Prot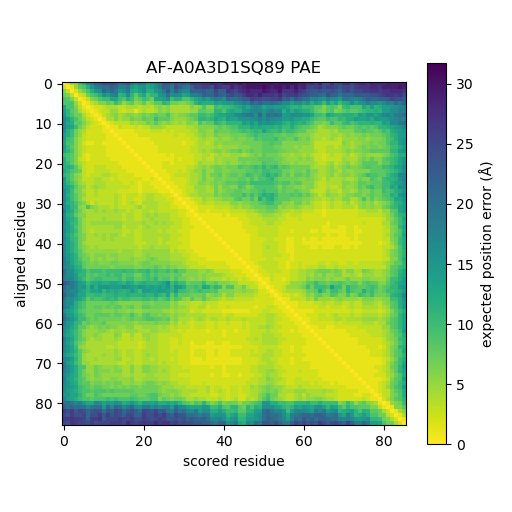ein AF-A0A3D1SQ89-F1 (afdb_monomer)

Secondary structure (DSSP, 8-state):
----PPPPSS--HHHHHHHHHHTT-TT--SPPPPHHHHHHHHHHHTS--BTTTTB-TTTT-PPPHHHHHHHHHHHHTT--------

pLDDT: mean 85.37, std 13.68, range [32.78, 95.88]

Nearest PDB structures (foldseek):
  8iue-assembly1_W  T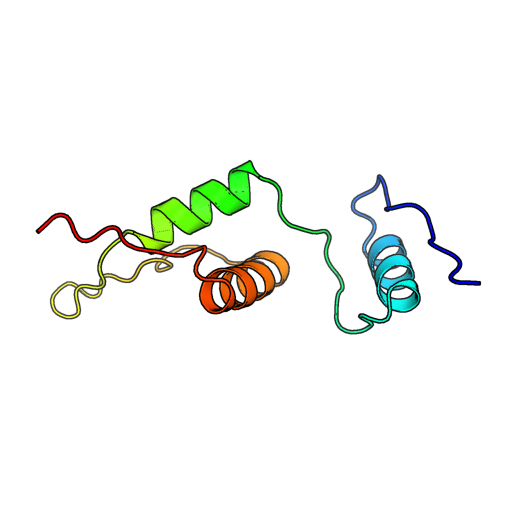M=3.473E-01  e=7.913E+00  Homo sapiens

Sequence (86 aa):
QVSTLQRPISDDPEAWRTYWNTQGWPWRTEPEISEKQKDYLKIRYCIAPDYGQDSYPFQNITLSRADIEWLIVAYKDGLLTVRSFS

Mean predicted aligned error: 6.96 Å

Structure (mmCIF, N/CA/C/O backbone):
data_AF-A0A3D1SQ89-F1
#
_entry.id   AF-A0A3D1SQ89-F1
#
loop_
_atom_site.group_PDB
_atom_site.id
_atom_site.type_symbol
_atom_site.label_atom_id
_atom_site.label_alt_id
_atom_site.label_comp_id
_atom_site.label_asym_id
_atom_site.label_entity_id
_atom_site.label_seq_id
_atom_site.pdbx_PDB_ins_code
_atom_site.Cartn_x
_atom_site.Cartn_y
_atom_site.Cartn_z
_atom_site.occupancy
_atom_site.B_iso_or_equiv
_atom_site.auth_seq_id
_atom_site.auth_comp_id
_atom_site.auth_asym_id
_atom_site.auth_atom_id
_atom_site.pdbx_PDB_model_num
ATOM 1 N N . GLN A 1 1 ? 7.467 -18.255 -24.624 1.00 32.78 1 GLN A N 1
ATOM 2 C CA . GLN A 1 1 ? 8.645 -18.006 -23.770 1.00 32.78 1 GLN A CA 1
ATOM 3 C C . GLN A 1 1 ? 8.443 -16.635 -23.142 1.00 32.78 1 GLN A C 1
ATOM 5 O O . GLN A 1 1 ? 8.404 -15.662 -23.881 1.00 32.78 1 GLN A O 1
ATOM 10 N N . VAL A 1 2 ? 8.149 -16.559 -21.842 1.00 43.06 2 VAL A N 1
ATOM 11 C CA . VAL A 1 2 ? 7.954 -15.272 -21.154 1.00 43.06 2 VAL A CA 1
ATOM 12 C C . VAL A 1 2 ? 9.326 -14.674 -20.865 1.00 43.06 2 VAL A C 1
ATOM 14 O O . VAL A 1 2 ? 10.075 -15.191 -20.044 1.00 43.06 2 VAL A O 1
ATOM 17 N N . SER A 1 3 ? 9.689 -13.633 -21.608 1.00 48.16 3 SER A N 1
ATOM 18 C CA . SER A 1 3 ? 10.910 -12.866 -21.376 1.00 48.16 3 SER A CA 1
ATOM 19 C C . SER A 1 3 ? 10.732 -12.050 -20.098 1.00 48.16 3 SER A C 1
ATOM 21 O O . SER A 1 3 ? 10.212 -10.939 -20.132 1.00 48.16 3 SER A O 1
ATOM 23 N N . THR A 1 4 ? 11.106 -12.611 -18.951 1.00 57.28 4 THR A N 1
ATOM 24 C CA . THR A 1 4 ? 11.130 -11.878 -17.683 1.00 57.28 4 THR A CA 1
ATOM 25 C C . THR A 1 4 ? 12.295 -10.891 -17.720 1.00 57.28 4 THR A C 1
ATOM 27 O O . THR A 1 4 ? 13.442 -11.282 -17.498 1.00 57.28 4 THR A O 1
ATOM 30 N N . LEU A 1 5 ? 12.022 -9.621 -18.038 1.00 67.94 5 LEU A N 1
ATOM 31 C CA . LEU A 1 5 ? 12.990 -8.553 -17.791 1.00 67.94 5 LEU A CA 1
ATOM 32 C C . LEU A 1 5 ? 13.340 -8.532 -16.300 1.00 67.94 5 LEU A C 1
ATOM 34 O O . LEU A 1 5 ? 12.479 -8.734 -15.444 1.00 67.94 5 LEU A O 1
ATOM 38 N N . GLN A 1 6 ? 14.617 -8.311 -16.002 1.00 76.94 6 GLN A N 1
ATOM 39 C CA . GLN A 1 6 ? 15.111 -8.200 -14.636 1.00 76.94 6 GLN A CA 1
ATOM 40 C C . GLN A 1 6 ? 14.465 -6.994 -13.940 1.00 76.94 6 GLN A C 1
ATOM 42 O O . GLN A 1 6 ? 14.277 -5.941 -14.552 1.00 76.94 6 GLN A O 1
ATOM 47 N N . ARG A 1 7 ? 14.134 -7.153 -12.653 1.00 83.88 7 ARG A N 1
ATOM 48 C CA . ARG A 1 7 ? 13.605 -6.077 -11.806 1.00 83.88 7 ARG A CA 1
ATOM 49 C C . ARG A 1 7 ? 14.549 -4.861 -11.851 1.00 83.88 7 ARG A C 1
ATOM 51 O O . ARG A 1 7 ? 15.753 -5.053 -11.649 1.00 83.88 7 ARG A O 1
ATOM 58 N N . PRO A 1 8 ? 14.038 -3.637 -12.078 1.00 85.50 8 PRO A N 1
ATOM 59 C CA . PRO A 1 8 ? 14.849 -2.429 -12.009 1.00 85.50 8 PRO A CA 1
ATOM 60 C C . PRO A 1 8 ? 15.519 -2.286 -10.637 1.00 85.50 8 PRO A C 1
ATOM 62 O O . PRO A 1 8 ? 14.919 -2.582 -9.604 1.00 85.50 8 PRO A O 1
ATOM 65 N N . ILE A 1 9 ? 16.780 -1.851 -10.639 1.00 80.88 9 ILE A N 1
ATOM 66 C CA . ILE A 1 9 ? 17.564 -1.590 -9.418 1.00 80.88 9 ILE A CA 1
ATOM 67 C C . ILE A 1 9 ? 17.524 -0.092 -9.059 1.00 80.88 9 ILE A C 1
ATOM 69 O O . ILE A 1 9 ? 17.800 0.279 -7.924 1.00 80.88 9 ILE A O 1
ATOM 73 N N . SER A 1 10 ? 17.165 0.767 -10.016 1.00 81.81 10 SER A N 1
ATOM 74 C CA . SER A 1 10 ? 16.971 2.204 -9.823 1.00 81.81 10 SER A CA 1
ATOM 75 C C . SER A 1 10 ? 15.502 2.551 -9.567 1.00 81.81 10 SER A C 1
ATOM 77 O O . SER A 1 10 ? 14.591 1.821 -9.962 1.00 81.81 10 SER A O 1
ATOM 79 N N . ASP A 1 11 ? 15.272 3.728 -8.988 1.00 79.19 11 ASP A N 1
ATOM 80 C CA . ASP A 1 11 ? 13.944 4.342 -8.857 1.00 79.19 11 ASP A CA 1
ATOM 81 C C . ASP A 1 11 ? 13.503 5.069 -10.144 1.00 79.19 11 ASP A C 1
ATOM 83 O O . ASP A 1 11 ? 12.683 5.981 -10.099 1.00 79.19 11 ASP A O 1
ATOM 87 N N . ASP A 1 12 ? 14.058 4.693 -11.303 1.00 86.44 12 ASP A N 1
ATOM 88 C CA . ASP A 1 12 ? 13.704 5.292 -12.591 1.00 86.44 12 ASP A CA 1
ATOM 89 C C . ASP A 1 12 ? 12.267 4.899 -12.993 1.00 86.44 12 ASP A C 1
ATOM 91 O O . ASP A 1 12 ? 12.004 3.717 -13.256 1.00 86.44 12 ASP A O 1
ATOM 95 N N . PRO A 1 13 ? 11.326 5.860 -13.081 1.00 85.25 13 PRO A N 1
ATOM 96 C CA . PRO A 1 13 ? 9.939 5.569 -13.428 1.00 85.25 13 PRO A CA 1
ATOM 97 C C . PRO A 1 13 ? 9.776 4.918 -14.808 1.00 85.25 13 PRO A C 1
ATOM 99 O O . PRO A 1 13 ? 8.857 4.119 -15.007 1.00 85.25 13 PRO A O 1
ATOM 102 N N . GLU A 1 14 ? 10.648 5.224 -15.776 1.00 88.44 14 GLU A N 1
ATOM 103 C CA . GLU A 1 14 ? 10.556 4.646 -17.120 1.00 88.44 14 GLU A CA 1
ATOM 104 C C . GLU A 1 14 ? 10.992 3.175 -17.136 1.00 88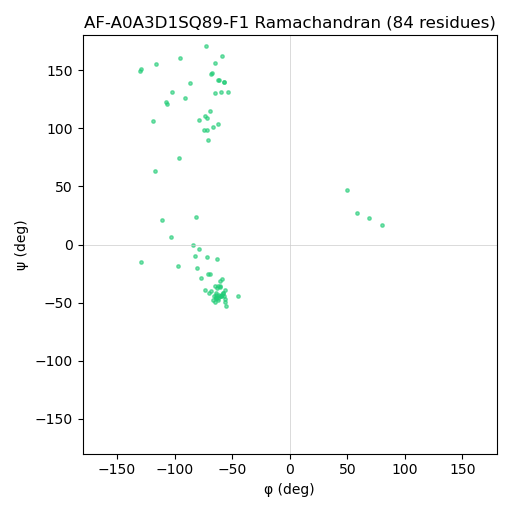.44 14 GLU A C 1
ATOM 106 O O . GLU A 1 14 ? 10.335 2.332 -17.767 1.00 88.44 14 GLU A O 1
ATOM 111 N N . ALA A 1 15 ? 12.038 2.843 -16.375 1.00 89.94 15 ALA A N 1
ATOM 112 C CA . ALA A 1 15 ? 12.455 1.466 -16.149 1.00 89.94 15 ALA A CA 1
ATOM 113 C C . ALA A 1 15 ? 11.339 0.640 -15.484 1.00 89.94 15 ALA A C 1
ATOM 115 O O . ALA A 1 15 ? 11.033 -0.463 -15.947 1.00 89.94 15 ALA A O 1
ATOM 116 N N . TRP A 1 16 ? 10.668 1.186 -14.462 1.00 89.31 16 TRP A N 1
ATOM 117 C CA . TRP A 1 16 ? 9.528 0.527 -13.809 1.00 89.31 16 TRP A CA 1
ATOM 118 C C . TRP A 1 16 ? 8.335 0.347 -14.740 1.00 89.31 16 TRP A C 1
ATOM 120 O O . TRP A 1 16 ? 7.763 -0.743 -14.798 1.00 89.31 16 TRP A O 1
ATOM 130 N N . ARG A 1 17 ? 7.992 1.366 -15.534 1.00 89.12 17 ARG A N 1
ATOM 131 C CA . ARG A 1 17 ? 6.917 1.264 -16.530 1.00 89.12 17 ARG A CA 1
ATOM 132 C C . ARG A 1 17 ? 7.196 0.159 -17.551 1.00 89.12 17 ARG A C 1
ATOM 134 O O . ARG A 1 17 ? 6.307 -0.626 -17.877 1.00 89.12 17 ARG A O 1
ATOM 141 N N . THR A 1 18 ? 8.429 0.079 -18.048 1.00 91.25 18 THR A N 1
ATOM 142 C CA . THR A 1 18 ? 8.844 -0.954 -19.009 1.00 91.25 18 THR A CA 1
ATOM 143 C C . THR A 1 18 ? 8.773 -2.345 -18.387 1.00 91.25 18 THR A C 1
ATOM 145 O O . THR A 1 18 ? 8.195 -3.255 -18.985 1.00 91.25 18 THR A O 1
ATOM 148 N N . TYR A 1 19 ? 9.283 -2.497 -17.162 1.00 91.00 19 TYR A N 1
ATOM 149 C CA . TYR A 1 19 ? 9.196 -3.745 -16.410 1.00 91.00 19 TYR A CA 1
ATOM 150 C C . TYR A 1 19 ? 7.738 -4.205 -16.267 1.00 91.00 19 TYR A C 1
ATOM 152 O O . TYR A 1 19 ? 7.395 -5.308 -16.697 1.00 91.00 19 TYR A O 1
ATOM 160 N N . TRP A 1 20 ? 6.846 -3.345 -15.774 1.00 90.56 20 TRP A N 1
ATOM 161 C CA . TRP A 1 20 ? 5.444 -3.707 -15.568 1.00 90.56 20 TRP A CA 1
ATOM 162 C C . TRP A 1 20 ? 4.675 -4.010 -16.852 1.00 90.56 20 TRP A C 1
ATOM 164 O O . TRP A 1 20 ? 3.877 -4.950 -16.871 1.00 90.56 20 TRP A O 1
ATOM 174 N N . ASN A 1 21 ? 4.963 -3.297 -17.945 1.00 91.12 21 ASN A N 1
ATOM 175 C CA . ASN A 1 21 ? 4.421 -3.626 -19.263 1.00 91.12 21 ASN A CA 1
ATOM 176 C C . ASN A 1 21 ? 4.780 -5.060 -19.676 1.00 91.12 21 ASN A C 1
ATOM 178 O O . ASN A 1 21 ? 3.912 -5.801 -20.132 1.00 91.12 21 ASN A O 1
ATOM 182 N N . THR A 1 22 ? 6.033 -5.482 -19.470 1.00 90.62 22 THR A N 1
ATOM 183 C CA . THR A 1 22 ? 6.456 -6.856 -19.802 1.00 90.62 22 THR A CA 1
ATOM 184 C C . THR A 1 22 ? 5.876 -7.926 -18.881 1.00 90.62 22 THR A C 1
ATOM 186 O O . THR A 1 22 ? 5.690 -9.058 -19.320 1.00 90.62 22 THR A O 1
ATOM 189 N N . GLN A 1 23 ? 5.526 -7.571 -17.641 1.00 87.94 23 GLN A N 1
ATOM 190 C CA . GLN A 1 23 ? 4.804 -8.453 -16.713 1.00 87.94 23 GLN A CA 1
ATOM 191 C C . GLN A 1 23 ? 3.291 -8.525 -16.998 1.00 87.94 23 GLN A C 1
ATOM 193 O O . GLN A 1 23 ? 2.580 -9.286 -16.347 1.00 87.94 23 GLN A O 1
ATOM 198 N N . GLY A 1 24 ? 2.778 -7.751 -17.962 1.00 89.88 24 GLY A N 1
ATOM 199 C CA . GLY A 1 24 ? 1.351 -7.713 -18.289 1.00 89.88 24 GLY A CA 1
ATOM 200 C C . GLY A 1 24 ? 0.511 -6.840 -17.350 1.00 89.88 24 GLY A C 1
ATOM 201 O O . GLY A 1 24 ? -0.714 -6.954 -17.352 1.00 89.88 24 GLY A O 1
ATOM 202 N N . TRP A 1 25 ? 1.139 -5.948 -16.578 1.00 88.31 25 TRP A N 1
ATOM 203 C CA . TRP A 1 25 ? 0.470 -4.994 -15.683 1.00 88.31 25 TRP A CA 1
ATOM 204 C C . TRP A 1 25 ? 0.742 -3.545 -16.110 1.00 88.31 25 TRP A C 1
ATOM 206 O O . TRP A 1 25 ? 1.333 -2.778 -15.351 1.00 88.31 25 TRP A O 1
ATOM 216 N N . PRO A 1 26 ? 0.300 -3.123 -17.311 1.00 88.69 26 PRO A N 1
ATOM 217 C CA . PRO A 1 26 ? 0.653 -1.823 -17.894 1.00 88.69 26 PRO A CA 1
ATOM 218 C C . PRO A 1 26 ? 0.152 -0.608 -17.098 1.00 88.69 26 PRO A C 1
ATOM 220 O O . PRO A 1 26 ? 0.556 0.522 -17.357 1.00 88.69 26 PRO A O 1
ATOM 223 N N . TRP A 1 27 ? -0.745 -0.819 -16.133 1.00 84.75 27 TRP A N 1
ATOM 224 C CA . TRP A 1 27 ? -1.250 0.226 -15.244 1.00 84.75 27 TRP A CA 1
ATOM 225 C C . TRP A 1 27 ? -0.324 0.532 -14.061 1.00 84.75 27 TRP A C 1
ATOM 227 O O . TRP A 1 27 ? -0.578 1.506 -13.353 1.00 84.75 27 TRP A O 1
ATOM 237 N N . ARG A 1 28 ? 0.713 -0.279 -13.817 1.00 88.81 28 ARG A N 1
ATOM 238 C CA . ARG A 1 28 ? 1.681 -0.030 -12.746 1.00 88.81 28 ARG A CA 1
ATOM 239 C C . ARG A 1 28 ? 2.808 0.884 -13.210 1.00 88.81 28 ARG A C 1
ATOM 241 O O . ARG A 1 28 ? 3.340 0.741 -14.308 1.00 88.81 28 ARG A O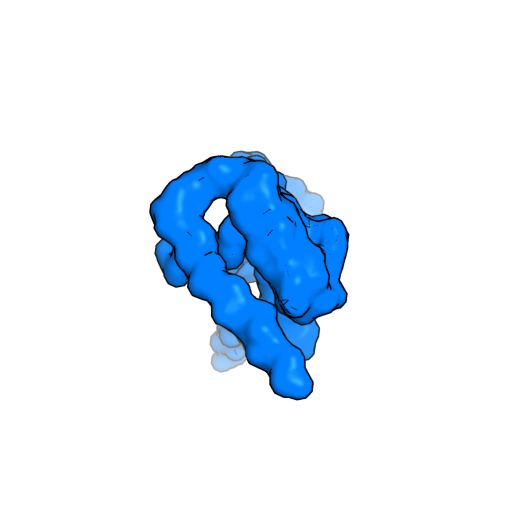 1
ATOM 248 N N . THR A 1 29 ? 3.192 1.803 -12.329 1.00 83.25 29 THR A N 1
ATOM 249 C CA . THR A 1 29 ? 4.240 2.806 -12.585 1.00 83.25 29 THR A CA 1
ATOM 250 C C . THR A 1 29 ? 5.304 2.869 -11.492 1.00 83.25 29 THR A C 1
ATOM 252 O O . THR A 1 29 ? 6.357 3.451 -11.717 1.00 83.25 29 THR A O 1
ATOM 255 N N . GLU A 1 30 ? 5.047 2.279 -10.325 1.00 85.81 30 GLU A N 1
ATOM 256 C CA . GLU A 1 30 ? 5.914 2.336 -9.141 1.00 85.81 30 GLU A CA 1
ATOM 257 C C . GLU A 1 30 ? 6.446 0.939 -8.784 1.00 85.81 30 GLU A C 1
ATOM 259 O O . GLU A 1 30 ? 5.808 -0.061 -9.137 1.00 85.81 30 GLU A O 1
ATOM 264 N N . PRO A 1 31 ? 7.592 0.833 -8.086 1.00 88.44 31 PRO A N 1
ATOM 265 C CA . PRO A 1 31 ? 8.025 -0.421 -7.483 1.00 88.44 31 PRO A CA 1
ATOM 266 C C . PRO A 1 31 ? 6.998 -0.967 -6.488 1.00 88.44 31 PRO A C 1
ATOM 268 O O . PRO A 1 31 ? 6.161 -0.253 -5.941 1.00 88.44 31 PRO A O 1
ATOM 271 N N . GLU A 1 32 ? 7.122 -2.254 -6.182 1.00 87.94 32 GLU A N 1
ATOM 272 C CA . GLU A 1 32 ? 6.459 -2.828 -5.013 1.00 87.94 32 GLU A CA 1
ATOM 273 C C . GLU A 1 32 ? 6.970 -2.165 -3.728 1.00 87.94 32 GLU A C 1
ATOM 275 O O . GLU A 1 32 ? 8.168 -1.903 -3.582 1.00 87.94 32 GLU A O 1
ATOM 280 N N . ILE A 1 33 ? 6.068 -1.944 -2.770 1.00 92.12 33 ILE A N 1
ATOM 281 C CA . ILE A 1 33 ? 6.426 -1.343 -1.485 1.00 92.12 33 ILE A CA 1
ATOM 282 C C . ILE A 1 33 ? 7.325 -2.265 -0.646 1.00 92.12 33 ILE A C 1
ATOM 284 O O . ILE A 1 33 ? 7.210 -3.494 -0.681 1.00 92.12 33 ILE A O 1
ATOM 288 N N . SER A 1 34 ? 8.217 -1.658 0.142 1.00 92.50 34 SER A N 1
ATOM 289 C CA . SER A 1 34 ? 9.128 -2.381 1.041 1.00 92.50 34 SER A CA 1
ATOM 290 C C . SER A 1 34 ? 8.385 -3.120 2.163 1.00 92.50 34 SER A C 1
ATOM 292 O O . SER A 1 34 ? 7.304 -2.701 2.572 1.00 92.50 34 SER A O 1
ATOM 294 N N . GLU A 1 35 ? 8.987 -4.169 2.737 1.00 93.06 35 GLU A N 1
ATOM 295 C CA . GLU A 1 35 ? 8.411 -4.875 3.900 1.00 93.06 35 GLU A CA 1
ATOM 296 C C . GLU A 1 35 ? 8.135 -3.934 5.081 1.00 93.06 35 GLU A C 1
ATOM 298 O O . GLU A 1 35 ? 7.070 -3.996 5.689 1.00 93.06 35 GLU A O 1
ATOM 303 N N . LYS A 1 36 ? 9.030 -2.970 5.335 1.00 95.62 36 LYS A N 1
ATOM 304 C CA . LYS A 1 36 ? 8.824 -1.940 6.365 1.00 95.62 36 LYS A CA 1
ATOM 305 C C . LYS A 1 36 ? 7.545 -1.132 6.122 1.00 95.62 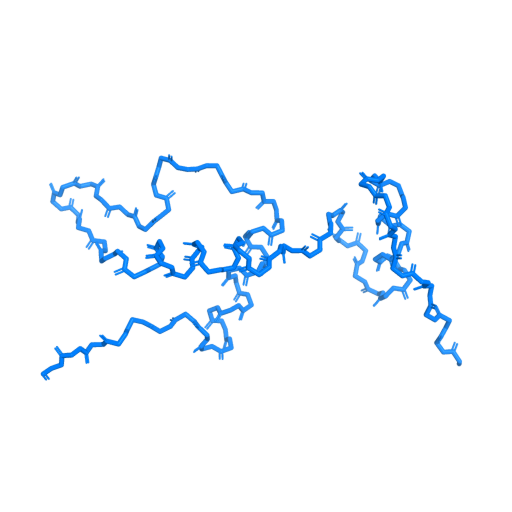36 LYS A C 1
ATOM 307 O O . LYS A 1 36 ? 6.819 -0.835 7.068 1.00 95.62 36 LYS A O 1
ATOM 312 N N . GLN A 1 37 ? 7.275 -0.778 4.866 1.00 95.75 37 GLN A N 1
ATOM 313 C CA . GLN A 1 37 ? 6.066 -0.047 4.492 1.00 95.75 37 GLN A CA 1
ATOM 314 C C . GLN A 1 37 ? 4.821 -0.933 4.633 1.00 95.75 37 GLN A C 1
ATOM 316 O O . GLN A 1 37 ? 3.825 -0.485 5.193 1.00 95.75 37 GLN A O 1
ATOM 321 N N . LYS A 1 38 ? 4.890 -2.209 4.223 1.00 95.50 38 LYS A N 1
ATOM 322 C CA . LYS A 1 38 ? 3.803 -3.182 4.440 1.00 95.50 38 LYS A CA 1
ATOM 323 C C . LYS A 1 38 ? 3.446 -3.293 5.920 1.00 95.50 38 LYS A C 1
ATOM 325 O O . LYS A 1 38 ? 2.272 -3.243 6.272 1.00 95.50 38 LYS A O 1
ATOM 330 N N . ASP A 1 39 ? 4.442 -3.410 6.792 1.00 94.94 39 ASP A N 1
ATOM 331 C CA . ASP A 1 39 ? 4.221 -3.529 8.234 1.00 94.94 39 ASP A CA 1
ATOM 332 C C . ASP A 1 39 ? 3.667 -2.243 8.846 1.00 94.94 39 ASP A C 1
ATOM 334 O O . ASP A 1 39 ? 2.735 -2.301 9.649 1.00 94.94 39 ASP A O 1
ATOM 338 N N . TYR A 1 40 ? 4.157 -1.079 8.410 1.00 95.81 40 TYR A N 1
ATOM 339 C CA . TYR A 1 40 ? 3.565 0.205 8.782 1.00 95.81 40 TYR A CA 1
ATOM 340 C C . TYR A 1 40 ? 2.075 0.263 8.419 1.00 95.81 40 TYR A C 1
ATOM 342 O O . TYR A 1 40 ? 1.244 0.571 9.273 1.00 95.81 40 TYR A O 1
ATOM 350 N N . LEU A 1 41 ? 1.714 -0.102 7.185 1.00 95.88 41 LEU A N 1
ATOM 351 C CA . LEU A 1 41 ? 0.326 -0.106 6.722 1.00 95.88 41 LEU A CA 1
ATOM 352 C C . LEU A 1 41 ? -0.554 -1.103 7.492 1.00 95.88 41 LEU A C 1
ATOM 354 O O . LEU A 1 41 ? -1.692 -0.766 7.816 1.00 95.88 41 LEU A O 1
ATOM 358 N N . LYS A 1 42 ? -0.038 -2.287 7.853 1.00 94.56 42 LYS A N 1
ATOM 359 C CA . LYS A 1 42 ? -0.754 -3.247 8.719 1.00 94.56 42 LYS A CA 1
ATOM 360 C C . LYS A 1 42 ? -1.024 -2.668 10.105 1.00 94.56 42 LYS A C 1
ATOM 362 O O . LYS A 1 42 ? -2.143 -2.766 10.594 1.00 94.56 42 LYS A O 1
ATOM 367 N N . ILE A 1 43 ? -0.020 -2.045 10.727 1.00 93.06 43 ILE A N 1
ATOM 368 C CA . ILE A 1 43 ? -0.166 -1.413 12.047 1.00 93.06 43 ILE A CA 1
ATOM 369 C C . ILE A 1 43 ? -1.222 -0.308 11.986 1.00 93.06 43 ILE A C 1
ATOM 371 O O . ILE A 1 43 ? -2.086 -0.237 12.856 1.00 93.06 43 ILE A O 1
ATOM 375 N N . ARG A 1 44 ? -1.188 0.522 10.936 1.00 94.00 44 ARG A N 1
ATOM 376 C CA . ARG A 1 44 ? -2.197 1.562 10.704 1.00 94.00 44 ARG A CA 1
ATOM 377 C C . ARG A 1 44 ? -3.593 0.968 10.527 1.00 94.00 44 ARG A C 1
ATOM 379 O O . ARG A 1 44 ? -4.522 1.466 11.149 1.00 94.00 44 ARG A O 1
ATOM 386 N N . TYR A 1 45 ? -3.731 -0.115 9.760 1.00 92.94 45 TYR A N 1
ATOM 387 C CA . TYR A 1 45 ? -5.004 -0.816 9.553 1.00 92.94 45 TYR A CA 1
ATOM 388 C C . TYR A 1 45 ? -5.640 -1.330 10.857 1.00 92.94 45 TYR A C 1
ATOM 390 O O . TYR A 1 45 ? -6.861 -1.390 10.958 1.00 92.94 45 TYR A O 1
ATOM 398 N N . CYS A 1 46 ? -4.836 -1.664 11.873 1.00 90.06 46 CYS A N 1
ATOM 399 C CA . CYS A 1 46 ? -5.333 -2.112 13.178 1.00 90.06 46 CYS A CA 1
ATOM 400 C C . CYS A 1 46 ? -5.974 -1.002 14.030 1.00 90.06 46 CYS A C 1
ATOM 402 O O . CYS A 1 46 ? -6.580 -1.312 15.055 1.00 90.06 46 CYS A O 1
ATOM 404 N N . ILE A 1 47 ? -5.839 0.272 13.653 1.00 89.50 47 ILE A N 1
ATOM 405 C CA . ILE A 1 47 ? -6.494 1.378 14.356 1.00 89.50 47 ILE A CA 1
ATOM 406 C C . ILE A 1 47 ? -7.988 1.310 14.037 1.00 89.50 47 ILE A C 1
ATOM 408 O O . ILE A 1 47 ? -8.398 1.577 12.909 1.00 89.50 47 ILE A O 1
ATOM 412 N N . ALA A 1 48 ? -8.802 0.934 15.024 1.00 86.31 48 ALA A N 1
ATOM 413 C CA . ALA A 1 48 ? -10.246 0.868 14.851 1.00 86.31 48 ALA A CA 1
ATOM 414 C C . ALA A 1 48 ? -10.798 2.256 14.474 1.00 86.31 48 ALA A C 1
ATOM 416 O O . ALA A 1 48 ? -10.444 3.239 15.133 1.00 86.31 48 ALA A O 1
ATOM 417 N N . PRO A 1 49 ? -11.642 2.355 13.433 1.00 89.12 49 PRO A N 1
ATOM 418 C CA . PRO A 1 49 ? -12.272 3.619 13.098 1.00 89.12 49 PRO A CA 1
ATOM 419 C C . PRO A 1 49 ? -13.216 4.052 14.228 1.00 89.12 49 PRO A C 1
ATOM 421 O O . PRO A 1 49 ? -14.053 3.266 14.674 1.00 89.12 49 PRO A O 1
ATOM 424 N N . ASP A 1 50 ? -13.090 5.303 14.666 1.00 89.31 50 ASP A N 1
ATOM 425 C CA . ASP A 1 50 ? -13.991 5.938 15.631 1.00 89.31 50 ASP A CA 1
ATOM 426 C C . ASP A 1 50 ? -14.661 7.143 14.964 1.00 89.31 50 ASP A C 1
ATOM 428 O O . ASP A 1 50 ? -14.044 8.188 14.752 1.00 89.31 50 ASP A O 1
ATOM 432 N N . TYR A 1 51 ? -15.945 6.990 14.639 1.00 83.94 51 TYR A N 1
ATOM 433 C CA . TYR A 1 51 ? -16.748 8.025 13.986 1.00 83.94 51 TYR A CA 1
ATOM 434 C C . TYR A 1 51 ? -17.039 9.228 14.892 1.00 83.94 51 TYR A C 1
ATOM 436 O O . TYR A 1 51 ? -17.289 10.318 14.387 1.00 83.94 51 TYR A O 1
ATOM 444 N N . GLY A 1 52 ? -17.027 9.046 16.217 1.00 88.88 52 GLY A N 1
ATOM 445 C CA . GLY A 1 52 ? -17.253 10.127 17.177 1.00 88.88 52 GLY A CA 1
ATOM 446 C C . GLY A 1 52 ? -16.027 11.022 17.350 1.00 88.88 52 GLY A C 1
ATOM 447 O O . GLY A 1 52 ? -16.172 12.210 17.633 1.00 88.88 52 GLY A O 1
ATOM 448 N N . GLN A 1 53 ? -14.833 10.461 17.148 1.00 85.75 53 GLN A N 1
ATOM 449 C CA . GLN A 1 53 ? -13.554 11.175 17.233 1.00 85.75 53 GLN A CA 1
ATOM 450 C C . GLN A 1 53 ? -12.945 11.507 15.863 1.00 85.75 53 GLN A C 1
ATOM 452 O O . GLN A 1 53 ? -11.822 12.003 15.817 1.00 85.75 53 GLN A O 1
ATOM 457 N N . ASP A 1 54 ? -13.670 11.239 14.769 1.00 86.56 54 ASP A N 1
ATOM 458 C CA . ASP A 1 54 ? -13.189 11.389 13.389 1.00 86.56 54 ASP A CA 1
ATOM 459 C C . ASP A 1 54 ? -11.822 10.715 13.189 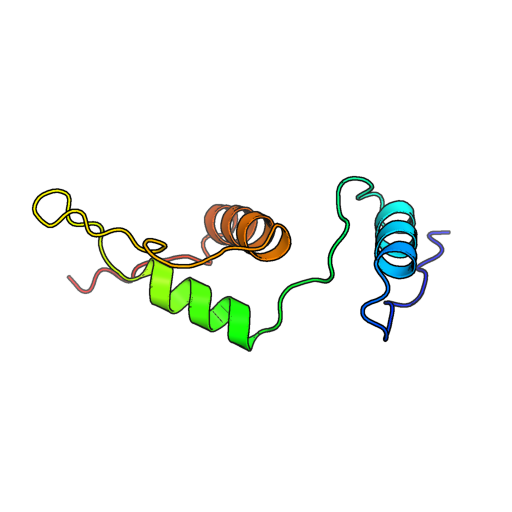1.00 86.56 54 ASP A C 1
ATOM 461 O O . ASP A 1 54 ? -10.898 11.330 12.672 1.00 86.56 54 ASP A O 1
ATOM 465 N N . SER A 1 55 ? -11.674 9.477 13.676 1.00 87.62 55 SER A N 1
ATOM 466 C CA . SER A 1 55 ? -10.433 8.697 13.631 1.00 87.62 55 SER A CA 1
ATOM 467 C C . SER A 1 55 ? -10.546 7.570 12.609 1.00 87.62 55 SER A C 1
ATOM 469 O O . SER A 1 55 ? -11.418 6.708 12.731 1.00 87.62 55 SER A O 1
ATOM 471 N N . TYR A 1 56 ? -9.642 7.535 11.623 1.00 91.12 56 TYR A N 1
ATOM 472 C CA . TYR A 1 56 ? -9.562 6.465 10.620 1.00 91.12 56 TYR A CA 1
ATOM 473 C C . TYR A 1 56 ? -8.136 5.906 10.464 1.00 91.12 56 TYR A C 1
ATOM 475 O O . TYR A 1 56 ? -7.163 6.662 10.554 1.00 91.12 56 TYR A O 1
ATOM 483 N N . PRO A 1 57 ? -7.984 4.606 10.119 1.00 91.75 57 PRO A N 1
ATOM 484 C CA . PRO A 1 57 ? -6.690 3.925 9.997 1.00 91.75 57 PRO A CA 1
ATOM 485 C C . PRO A 1 57 ? -5.599 4.702 9.249 1.00 91.75 57 PRO A C 1
ATOM 487 O O . PRO A 1 57 ? -4.453 4.804 9.695 1.00 91.75 57 PRO A O 1
ATOM 490 N N . PHE A 1 58 ? -5.965 5.302 8.117 1.00 94.19 58 PHE A N 1
ATOM 491 C CA . PHE A 1 58 ? -5.047 5.990 7.206 1.00 94.19 58 PHE A CA 1
ATOM 492 C C . PHE A 1 58 ? -5.255 7.507 7.179 1.00 94.19 58 PHE A C 1
ATOM 494 O O . PHE A 1 58 ? -4.855 8.179 6.233 1.00 94.19 58 PHE A O 1
ATOM 501 N N . GLN A 1 59 ? -5.875 8.070 8.213 1.00 92.12 59 GLN A N 1
ATOM 502 C CA . GLN A 1 59 ? -6.015 9.516 8.324 1.00 92.12 59 GLN A CA 1
ATOM 503 C C . GLN A 1 59 ? -4.659 10.187 8.574 1.00 92.12 59 GLN A C 1
ATOM 505 O O . GLN A 1 59 ? -3.788 9.636 9.258 1.00 92.12 59 GLN A O 1
ATOM 510 N N . ASN A 1 60 ? -4.495 11.399 8.038 1.00 91.19 60 ASN A N 1
ATOM 511 C CA . ASN A 1 60 ? -3.303 12.239 8.202 1.00 91.19 60 ASN A CA 1
ATOM 512 C C . ASN A 1 60 ? -1.993 11.595 7.713 1.00 91.19 60 ASN A C 1
ATOM 514 O O . ASN A 1 60 ? -0.919 11.923 8.216 1.00 91.19 60 ASN A O 1
ATOM 518 N N . ILE A 1 61 ? -2.064 10.678 6.7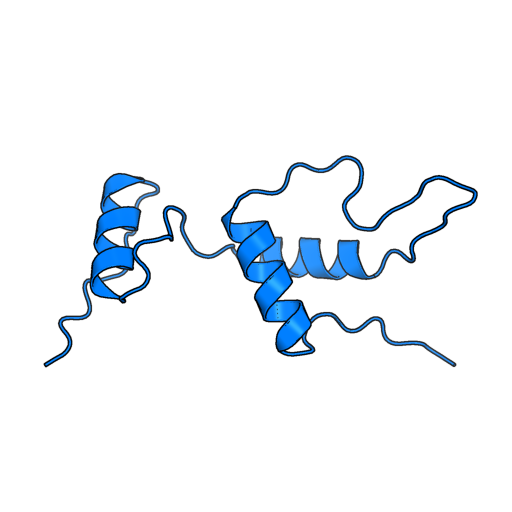42 1.00 93.88 61 ILE A N 1
ATOM 519 C CA . ILE A 1 61 ? -0.886 10.134 6.059 1.00 93.88 61 ILE A CA 1
ATOM 520 C C . ILE A 1 61 ? -1.058 10.214 4.547 1.00 93.88 61 ILE A C 1
ATOM 522 O O . ILE A 1 61 ? -2.170 10.138 4.028 1.00 93.88 61 ILE A O 1
ATOM 526 N N . THR A 1 62 ? 0.059 10.339 3.840 1.00 94.62 62 THR A N 1
ATOM 527 C CA . THR A 1 62 ? 0.084 10.278 2.380 1.00 94.62 62 THR A CA 1
ATOM 528 C C . THR A 1 62 ? 0.316 8.837 1.951 1.00 94.62 62 THR A C 1
ATOM 530 O O . THR A 1 62 ? 1.295 8.223 2.371 1.00 94.62 62 THR A O 1
ATOM 533 N N . LEU A 1 63 ? -0.570 8.315 1.107 1.00 94.75 63 LEU A N 1
ATOM 534 C CA . LEU A 1 63 ? -0.413 7.010 0.472 1.00 94.75 63 LEU A CA 1
ATOM 535 C C . LEU A 1 63 ? 0.036 7.205 -0.977 1.00 94.75 63 LEU A C 1
ATOM 537 O O . LEU A 1 63 ? -0.559 7.990 -1.717 1.00 94.75 63 LEU A O 1
ATOM 541 N N . SER A 1 64 ? 1.074 6.477 -1.374 1.00 92.81 64 SER A N 1
ATOM 542 C CA . SER A 1 64 ? 1.446 6.314 -2.779 1.00 92.81 64 SER A CA 1
ATOM 543 C C . SER A 1 64 ? 0.451 5.404 -3.502 1.00 92.81 64 SER A C 1
ATOM 545 O O . SER A 1 64 ? -0.394 4.739 -2.889 1.00 92.81 64 SER A O 1
ATOM 547 N N . ARG A 1 65 ? 0.562 5.330 -4.831 1.00 91.50 65 ARG A N 1
ATOM 548 C CA . ARG A 1 65 ? -0.248 4.391 -5.607 1.00 91.50 65 ARG A CA 1
ATOM 549 C C . ARG A 1 65 ? 0.099 2.949 -5.237 1.00 91.50 65 ARG A C 1
ATOM 551 O O . ARG A 1 65 ? -0.813 2.143 -5.060 1.00 91.50 65 ARG A O 1
ATOM 558 N N . ALA A 1 66 ? 1.384 2.642 -5.068 1.00 92.44 66 ALA A N 1
ATOM 559 C CA . ALA A 1 66 ? 1.842 1.325 -4.649 1.00 92.44 66 ALA A CA 1
ATOM 560 C C . ALA A 1 66 ? 1.293 0.926 -3.265 1.00 92.44 66 ALA A C 1
ATOM 562 O O . ALA A 1 66 ? 0.927 -0.236 -3.077 1.00 92.44 66 ALA A O 1
ATOM 563 N N . ASP A 1 67 ? 1.157 1.875 -2.327 1.00 95.38 67 ASP A N 1
ATOM 564 C CA . ASP A 1 67 ? 0.529 1.617 -1.021 1.00 95.38 67 ASP A CA 1
ATOM 565 C C . ASP A 1 67 ? -0.942 1.202 -1.175 1.00 95.38 67 ASP A C 1
ATOM 567 O O . ASP A 1 67 ? -1.369 0.200 -0.602 1.00 9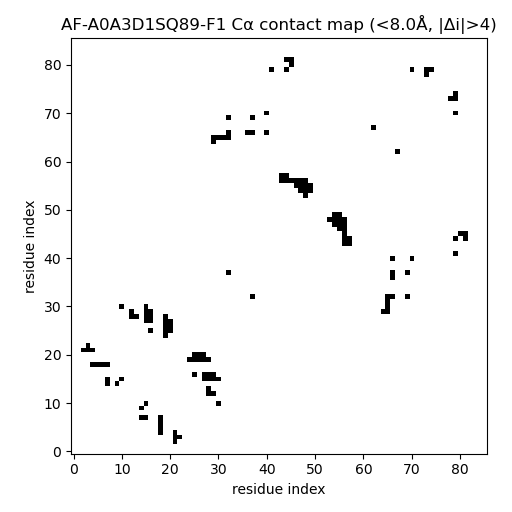5.38 67 ASP A O 1
ATOM 571 N N . ILE A 1 68 ? -1.717 1.946 -1.974 1.00 93.44 68 ILE A N 1
ATOM 572 C CA . ILE A 1 68 ? -3.144 1.671 -2.210 1.00 93.44 68 ILE A CA 1
ATOM 573 C C . ILE A 1 68 ? -3.329 0.327 -2.921 1.00 93.44 68 ILE A C 1
ATOM 575 O O . ILE A 1 68 ? -4.168 -0.480 -2.516 1.00 93.44 68 ILE A O 1
ATOM 579 N N . GLU A 1 69 ? -2.542 0.062 -3.966 1.00 92.25 69 GLU A N 1
ATOM 580 C CA . GLU A 1 69 ? -2.585 -1.210 -4.692 1.00 92.25 69 GLU A CA 1
ATOM 581 C C . GLU A 1 69 ? -2.278 -2.388 -3.764 1.00 92.25 69 GLU A C 1
ATOM 583 O O . GLU A 1 69 ? -2.981 -3.403 -3.797 1.00 92.25 69 GLU A O 1
ATOM 588 N N . TRP A 1 70 ? -1.266 -2.244 -2.905 1.00 93.62 70 TRP A N 1
ATOM 589 C CA . TRP A 1 70 ? -0.930 -3.270 -1.931 1.00 93.62 70 TRP A CA 1
ATOM 590 C C . TRP A 1 70 ? -2.040 -3.464 -0.892 1.00 93.62 70 TRP A C 1
ATOM 592 O O . TRP A 1 70 ? -2.414 -4.605 -0.633 1.00 93.62 70 TRP A O 1
ATOM 602 N N . LEU A 1 71 ? -2.623 -2.388 -0.348 1.00 94.94 71 LEU A N 1
ATOM 603 C CA . LEU A 1 71 ? -3.731 -2.460 0.615 1.00 94.94 71 LEU A CA 1
ATOM 604 C C . LEU A 1 71 ? -4.947 -3.205 0.051 1.00 94.94 71 LEU A C 1
ATOM 606 O O . LEU A 1 71 ? -5.542 -4.024 0.750 1.00 94.94 71 LEU A O 1
ATOM 610 N N . ILE A 1 72 ? -5.303 -2.961 -1.214 1.00 92.88 72 ILE A N 1
ATOM 611 C CA . ILE A 1 72 ? -6.435 -3.632 -1.871 1.00 92.88 72 ILE A CA 1
ATOM 612 C C . ILE A 1 72 ? -6.184 -5.138 -1.994 1.00 92.88 72 ILE A C 1
ATOM 614 O O . ILE A 1 72 ? -7.084 -5.931 -1.711 1.00 92.88 72 ILE A O 1
ATOM 618 N N . VAL A 1 73 ? -4.984 -5.544 -2.421 1.00 92.88 73 VAL A N 1
ATOM 619 C CA . VAL A 1 73 ? -4.620 -6.967 -2.532 1.00 92.88 73 VAL A CA 1
ATOM 620 C C . VAL A 1 73 ? -4.562 -7.608 -1.147 1.00 92.88 73 VAL A C 1
ATOM 622 O O . VAL A 1 73 ? -5.197 -8.631 -0.922 1.00 92.88 73 VAL A O 1
ATOM 625 N N . ALA A 1 74 ? -3.893 -6.966 -0.190 1.00 92.88 74 ALA A N 1
ATOM 626 C CA . ALA A 1 74 ? -3.758 -7.467 1.173 1.00 92.88 74 ALA A CA 1
ATOM 627 C C . ALA A 1 74 ? -5.115 -7.635 1.878 1.00 92.88 74 ALA A C 1
ATOM 629 O O . ALA A 1 74 ? -5.296 -8.584 2.639 1.00 92.88 74 ALA A O 1
ATOM 630 N N . TYR A 1 75 ? -6.081 -6.751 1.610 1.00 92.12 75 TYR A N 1
ATOM 631 C CA . TYR A 1 75 ? -7.457 -6.907 2.080 1.00 92.12 75 TYR A CA 1
ATOM 632 C C . TYR A 1 75 ? -8.136 -8.136 1.464 1.00 92.12 75 TYR A C 1
ATOM 634 O O . TYR A 1 75 ? -8.697 -8.957 2.187 1.00 92.12 75 TYR A O 1
ATOM 642 N N . LYS A 1 76 ? -8.058 -8.286 0.134 1.00 92.06 76 LYS A N 1
ATOM 643 C CA . LYS A 1 76 ? -8.667 -9.413 -0.595 1.00 92.06 76 LYS A CA 1
ATOM 644 C C . LYS A 1 76 ? -8.083 -10.765 -0.186 1.00 92.06 76 LYS A C 1
ATOM 646 O O . LYS A 1 76 ? -8.828 -11.735 -0.095 1.00 92.06 76 LYS A O 1
ATOM 651 N N . ASP A 1 77 ? -6.788 -10.803 0.105 1.00 92.25 77 ASP A N 1
ATOM 652 C CA . ASP A 1 77 ? -6.064 -12.015 0.495 1.00 92.25 77 ASP A CA 1
ATOM 653 C C . ASP A 1 77 ? -6.180 -12.329 1.999 1.00 92.25 77 ASP A C 1
ATOM 655 O O . ASP A 1 77 ? -5.606 -13.307 2.477 1.00 92.25 77 ASP A O 1
ATOM 659 N N . GLY A 1 78 ? -6.897 -11.507 2.777 1.00 89.75 78 GLY A N 1
ATOM 660 C CA . GLY A 1 78 ? -7.050 -11.708 4.222 1.00 89.75 78 GLY A CA 1
ATOM 661 C C . GLY A 1 78 ? -5.764 -11.473 5.022 1.00 89.75 78 GLY A C 1
ATOM 662 O O . GLY A 1 78 ? -5.622 -11.978 6.131 1.00 89.75 78 GLY A O 1
ATOM 663 N N . LEU A 1 79 ? -4.815 -10.705 4.482 1.00 89.50 79 LEU A N 1
ATOM 664 C CA . LEU A 1 79 ? -3.582 -10.317 5.178 1.00 89.50 79 LEU A CA 1
ATOM 665 C C . LEU A 1 79 ? -3.803 -9.137 6.137 1.00 89.50 79 LEU A C 1
ATOM 667 O O . LEU A 1 79 ? -3.005 -8.918 7.049 1.00 89.50 79 LEU A O 1
ATOM 671 N N . LEU A 1 80 ? -4.879 -8.373 5.929 1.00 86.31 80 LEU A N 1
ATOM 672 C CA . LEU A 1 80 ? -5.315 -7.280 6.794 1.00 86.31 80 LEU A CA 1
ATOM 673 C C . LEU A 1 80 ? -6.399 -7.779 7.760 1.00 86.31 80 LEU A C 1
ATOM 675 O O . LEU A 1 80 ? -7.583 -7.509 7.582 1.00 86.31 80 LEU A O 1
ATOM 679 N N . THR A 1 81 ? -6.007 -8.544 8.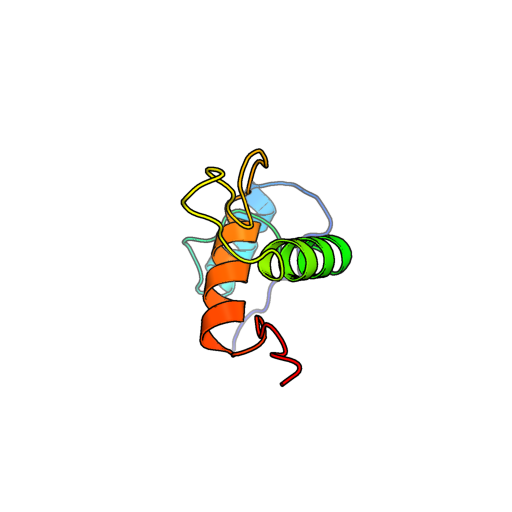780 1.00 74.81 81 THR A N 1
ATOM 680 C CA . THR A 1 81 ? -6.931 -8.980 9.839 1.00 74.81 81 THR A CA 1
ATOM 681 C C . THR A 1 81 ? -6.660 -8.226 11.127 1.00 74.81 81 THR A C 1
ATOM 683 O O . THR A 1 81 ? -5.579 -8.357 11.708 1.00 74.81 81 THR A O 1
ATOM 686 N N . VAL A 1 82 ? -7.666 -7.515 11.630 1.00 65.69 82 VAL A N 1
ATOM 687 C CA . VAL A 1 82 ? -7.687 -7.099 13.032 1.00 65.69 82 VAL A CA 1
ATOM 688 C C . VAL A 1 82 ? -7.997 -8.360 13.833 1.00 65.69 82 VAL A C 1
ATOM 690 O O . VAL A 1 82 ? -9.087 -8.917 13.714 1.00 65.69 82 VAL A O 1
ATOM 693 N N . ARG A 1 83 ? -7.032 -8.885 14.597 1.00 56.59 83 ARG A N 1
ATOM 694 C CA . ARG A 1 83 ? -7.338 -9.966 15.540 1.00 56.59 83 ARG A CA 1
ATOM 695 C C . ARG A 1 83 ? -8.245 -9.377 16.616 1.00 56.59 83 ARG A C 1
ATOM 697 O O . ARG A 1 83 ? -7.763 -8.684 17.507 1.00 56.59 83 ARG A O 1
ATOM 704 N N . SER A 1 84 ? -9.548 -9.627 16.518 1.00 49.34 84 SER A N 1
ATOM 705 C CA . SER A 1 84 ? -10.456 -9.438 17.644 1.00 49.34 84 SER A CA 1
ATOM 706 C C . SER A 1 84 ? -10.013 -10.389 18.748 1.00 49.34 84 SER A C 1
ATOM 708 O O . SER A 1 84 ? -10.222 -11.595 18.657 1.00 49.34 84 SER A O 1
ATOM 710 N N . PHE A 1 85 ? -9.359 -9.855 19.774 1.00 47.94 85 PHE A N 1
ATOM 711 C CA . PHE A 1 85 ? -9.273 -10.543 21.053 1.00 47.94 85 PHE A CA 1
ATOM 712 C C . PHE A 1 85 ? -10.653 -10.388 21.701 1.00 47.94 85 PHE A C 1
ATOM 714 O O . PHE A 1 85 ? -10.996 -9.307 22.176 1.00 47.94 85 PHE A O 1
ATOM 721 N N . SER A 1 86 ? -11.486 -11.424 21.568 1.00 39.53 86 SER A N 1
ATOM 722 C CA . SER A 1 86 ? -12.654 -11.637 22.434 1.00 39.53 86 SER A CA 1
ATOM 723 C C . SER A 1 86 ? -12.211 -12.227 23.764 1.00 39.53 86 SER A C 1
ATOM 725 O O . SER A 1 86 ? -11.215 -12.989 23.751 1.00 39.53 86 SER A O 1
#

Solvent-accessible surface area (backbone atoms only — not comparable to full-atom values): 5464 Å² total; per-residue (Å²): 132,86,73,77,71,74,80,69,89,63,93,47,52,66,55,34,32,53,47,25,43,67,74,72,41,69,88,43,52,67,67,82,70,51,70,71,54,54,51,50,52,50,57,32,61,57,41,75,69,34,84,92,74,75,40,50,43,70,62,100,61,89,75,56,71,44,52,52,56,46,51,56,50,34,49,76,72,61,71,66,67,71,81,78,84,124

Radius of gyration: 16.31 Å; Cα contacts (8 Å, |Δi|>4): 71; chains: 1; bounding box: 35×30×46 Å

Foldseek 3Di:
DLPQDDDDPDQDQVSQCVNCVSVVNNVDRGDADDPVLVVLLLVLLLPDQDPVVRDHSCPPHDDDPNRVVVVVVCVVVVVNDNPPPD